Protein AF-A0AA38FKL6-F1 (afdb_monomer_lite)

Structure (mmCIF, N/CA/C/O backbone):
data_AF-A0AA38FKL6-F1
#
_entry.id   AF-A0AA38FKL6-F1
#
loop_
_atom_site.group_PDB
_atom_site.id
_atom_site.type_symbol
_atom_site.label_atom_id
_atom_site.label_alt_id
_atom_site.label_comp_id
_atom_site.label_asym_id
_atom_site.label_entity_id
_atom_site.label_seq_id
_atom_site.pdbx_PDB_ins_code
_atom_site.Cartn_x
_atom_site.Cartn_y
_atom_site.Cartn_z
_atom_site.occupancy
_atom_site.B_iso_or_equiv
_atom_site.auth_seq_id
_atom_site.auth_comp_id
_atom_site.auth_asym_id
_atom_site.auth_atom_id
_atom_site.pdbx_PDB_model_num
ATOM 1 N N . TYR A 1 1 ? 11.712 -9.896 10.994 1.00 26.45 1 TYR A N 1
ATOM 2 C CA . TYR A 1 1 ? 12.697 -9.476 12.011 1.00 26.45 1 TYR A CA 1
ATOM 3 C C . TYR A 1 1 ? 14.102 -9.611 11.445 1.00 26.45 1 TYR A C 1
ATOM 5 O O . TYR A 1 1 ? 14.560 -10.728 11.264 1.00 26.45 1 TYR A O 1
ATOM 13 N N . ALA A 1 2 ? 14.770 -8.495 11.148 1.00 25.56 2 ALA A N 1
ATOM 14 C CA . ALA A 1 2 ? 16.207 -8.452 10.880 1.00 25.56 2 ALA A CA 1
ATOM 15 C C . ALA A 1 2 ? 16.833 -7.502 11.908 1.00 25.56 2 ALA A C 1
ATOM 17 O O . ALA A 1 2 ? 16.399 -6.360 12.051 1.00 25.56 2 ALA A O 1
ATOM 18 N N . PHE A 1 3 ? 17.789 -8.007 12.683 1.00 25.86 3 PHE A N 1
ATOM 19 C CA . PHE A 1 3 ? 18.520 -7.236 13.682 1.00 25.86 3 PHE A CA 1
ATOM 20 C C . PHE A 1 3 ? 19.568 -6.380 12.959 1.00 25.86 3 PHE A C 1
ATOM 22 O O . PHE A 1 3 ? 20.566 -6.912 12.480 1.00 25.86 3 PHE A O 1
ATOM 29 N N . TYR A 1 4 ? 19.365 -5.063 12.888 1.00 32.44 4 TYR A N 1
ATOM 30 C CA . TYR A 1 4 ? 20.450 -4.140 12.553 1.00 32.44 4 TYR A CA 1
ATOM 31 C C . TYR A 1 4 ? 21.199 -3.770 13.843 1.00 32.44 4 TYR A C 1
ATOM 33 O O . TYR A 1 4 ? 20.575 -3.277 14.790 1.00 32.44 4 TYR A O 1
ATOM 41 N N . PRO A 1 5 ? 22.520 -4.008 13.938 1.00 32.06 5 PRO A N 1
ATOM 42 C CA . PRO A 1 5 ? 23.305 -3.529 15.066 1.00 32.06 5 PRO A CA 1
ATOM 43 C C . PRO A 1 5 ? 23.299 -1.993 15.083 1.00 32.06 5 PRO A C 1
ATOM 45 O O . PRO A 1 5 ? 23.548 -1.343 14.072 1.00 32.06 5 PRO A O 1
ATOM 48 N N . ARG A 1 6 ? 23.020 -1.420 16.259 1.00 37.94 6 ARG A N 1
ATOM 49 C CA . ARG A 1 6 ? 22.699 0.000 16.511 1.00 37.94 6 ARG A CA 1
ATOM 50 C C . ARG A 1 6 ? 23.768 1.050 16.140 1.00 37.94 6 ARG A C 1
ATOM 52 O O . ARG A 1 6 ? 23.538 2.221 16.409 1.00 37.94 6 ARG A O 1
ATOM 59 N N . ASN A 1 7 ? 24.896 0.679 15.534 1.00 36.88 7 ASN A N 1
ATOM 60 C CA . ASN A 1 7 ? 26.064 1.563 15.398 1.00 36.88 7 ASN A CA 1
ATOM 61 C C . ASN A 1 7 ? 26.606 1.746 13.969 1.00 36.88 7 ASN A C 1
ATOM 63 O O . ASN A 1 7 ? 27.720 2.234 13.816 1.00 36.88 7 ASN A O 1
ATOM 67 N N . LEU A 1 8 ? 25.858 1.392 12.923 1.00 38.47 8 LEU A N 1
ATOM 68 C CA . LEU A 1 8 ? 26.243 1.716 11.543 1.00 38.47 8 LEU A CA 1
ATOM 69 C C . LEU A 1 8 ? 25.274 2.748 10.976 1.00 38.47 8 LEU A C 1
ATOM 71 O O . LEU A 1 8 ? 24.074 2.492 10.880 1.00 38.47 8 LEU A O 1
ATOM 75 N N . THR A 1 9 ? 25.791 3.921 10.611 1.00 40.22 9 THR A N 1
ATOM 76 C CA . THR A 1 9 ? 24.983 4.909 9.894 1.00 40.22 9 THR A CA 1
ATOM 77 C C . THR A 1 9 ? 24.825 4.480 8.436 1.00 40.22 9 THR A C 1
ATOM 79 O O . THR A 1 9 ? 25.694 3.820 7.864 1.00 40.22 9 THR A O 1
ATOM 82 N N . ILE A 1 10 ? 23.710 4.864 7.808 1.00 41.28 10 ILE A N 1
ATOM 83 C CA . ILE A 1 10 ? 23.396 4.566 6.395 1.00 41.28 10 ILE A CA 1
ATOM 84 C C . ILE A 1 10 ? 24.554 4.981 5.467 1.00 41.28 10 ILE A C 1
ATOM 86 O O . ILE A 1 10 ? 24.853 4.311 4.479 1.00 41.28 10 ILE A O 1
ATOM 90 N N . HIS A 1 11 ? 25.268 6.042 5.840 1.00 39.41 11 HIS A N 1
ATOM 91 C CA . HIS A 1 11 ? 26.412 6.573 5.115 1.00 39.41 11 HIS A CA 1
ATOM 92 C C . HIS A 1 11 ? 27.620 5.611 5.070 1.00 39.41 11 HIS A C 1
ATOM 94 O O . HIS A 1 11 ? 28.335 5.565 4.067 1.00 39.41 11 HIS A O 1
ATOM 100 N N . ASP A 1 12 ? 27.820 4.788 6.104 1.00 36.41 12 ASP A N 1
ATOM 101 C CA . ASP A 1 12 ? 28.945 3.845 6.186 1.00 36.41 12 ASP A CA 1
ATOM 102 C C . ASP A 1 12 ? 28.730 2.601 5.310 1.00 36.41 12 ASP A C 1
ATOM 104 O O . ASP A 1 12 ? 29.685 2.034 4.779 1.00 36.41 12 ASP A O 1
ATOM 108 N N . SER A 1 13 ? 27.471 2.218 5.069 1.00 40.81 13 SER A N 1
ATOM 109 C CA . SER A 1 13 ? 27.129 1.100 4.174 1.00 40.81 13 SER A CA 1
ATOM 110 C C . SER A 1 13 ? 27.311 1.446 2.691 1.00 40.81 13 SER A C 1
ATOM 112 O O . SER A 1 13 ? 27.613 0.574 1.878 1.00 40.81 13 SER A O 1
ATOM 114 N N . ILE A 1 14 ? 27.177 2.725 2.319 1.00 43.16 14 ILE A N 1
ATOM 115 C CA . ILE A 1 14 ? 27.273 3.178 0.922 1.00 43.16 14 ILE A CA 1
ATOM 116 C C . ILE A 1 14 ? 28.726 3.165 0.420 1.00 43.16 14 ILE A C 1
ATOM 118 O O . ILE A 1 14 ? 28.969 2.869 -0.750 1.00 43.16 14 ILE A O 1
ATOM 122 N N . LYS A 1 15 ? 29.709 3.409 1.296 1.00 41.59 15 LYS A N 1
ATOM 123 C CA . LYS A 1 15 ? 31.133 3.455 0.914 1.00 41.59 15 LYS A CA 1
ATOM 124 C C . LYS A 1 15 ? 31.757 2.087 0.619 1.00 41.59 15 LYS A C 1
ATOM 126 O O . LYS A 1 15 ? 32.824 2.040 0.015 1.00 41.59 15 LYS A O 1
ATOM 131 N N . ASN A 1 16 ? 31.104 0.984 0.986 1.00 39.66 16 ASN A N 1
ATOM 132 C CA . ASN A 1 16 ? 31.671 -0.364 0.872 1.00 39.66 16 ASN A CA 1
ATOM 133 C C . ASN A 1 16 ? 31.177 -1.152 -0.365 1.00 39.66 16 ASN A C 1
ATOM 135 O O . ASN A 1 16 ? 31.264 -2.378 -0.407 1.00 39.66 16 ASN A O 1
ATOM 139 N N . ARG A 1 17 ? 30.660 -0.461 -1.396 1.00 42.41 17 ARG A N 1
ATOM 140 C CA . ARG A 1 17 ? 30.107 -1.081 -2.622 1.00 42.41 17 ARG A CA 1
ATOM 141 C C . ARG A 1 17 ? 31.142 -1.704 -3.574 1.00 42.41 17 ARG A C 1
ATOM 143 O O . ARG A 1 17 ? 30.746 -2.360 -4.530 1.00 42.41 17 ARG A O 1
ATOM 150 N N . ASN A 1 18 ? 32.443 -1.583 -3.305 1.00 37.44 18 ASN A N 1
ATOM 151 C CA . ASN A 1 18 ? 33.492 -2.179 -4.150 1.00 37.44 18 ASN A CA 1
ATOM 152 C C . ASN A 1 18 ? 33.833 -3.648 -3.816 1.00 37.44 18 ASN A C 1
ATOM 154 O O . ASN A 1 18 ? 34.758 -4.198 -4.409 1.00 37.44 18 ASN A O 1
ATOM 158 N N . ALA A 1 19 ? 33.109 -4.303 -2.900 1.00 35.50 19 ALA A N 1
ATOM 159 C CA . ALA A 1 19 ? 33.397 -5.686 -2.499 1.00 35.50 19 ALA A CA 1
ATOM 160 C C . ALA A 1 19 ? 32.583 -6.774 -3.233 1.00 35.50 19 ALA A C 1
ATOM 162 O O . ALA A 1 19 ? 32.920 -7.948 -3.115 1.00 35.50 19 ALA A O 1
ATOM 163 N N . PHE A 1 20 ? 31.553 -6.432 -4.016 1.00 36.12 20 PHE A N 1
ATOM 164 C CA . PHE A 1 20 ? 30.721 -7.428 -4.709 1.00 36.12 20 PHE A CA 1
ATOM 165 C C . PHE A 1 20 ? 30.857 -7.323 -6.224 1.00 36.12 20 PHE A C 1
ATOM 167 O O . PHE A 1 20 ? 29.953 -6.915 -6.946 1.00 36.12 20 PHE A O 1
ATOM 174 N N . ASN A 1 21 ? 32.023 -7.737 -6.707 1.00 33.88 21 ASN A N 1
ATOM 175 C CA . ASN A 1 21 ? 32.241 -8.032 -8.114 1.00 33.88 21 ASN A CA 1
ATOM 176 C C . ASN A 1 21 ? 31.608 -9.401 -8.432 1.00 33.88 21 ASN A C 1
ATOM 178 O O . ASN A 1 21 ? 32.308 -10.407 -8.521 1.00 33.88 21 ASN A O 1
ATOM 182 N N . CYS A 1 22 ? 30.277 -9.470 -8.534 1.00 33.69 22 CYS A N 1
ATOM 183 C CA . CYS A 1 22 ? 29.599 -10.679 -9.001 1.00 33.69 22 CYS A CA 1
ATOM 184 C C . CYS A 1 22 ? 29.464 -10.616 -10.524 1.00 33.69 22 CYS A C 1
ATOM 186 O O . CYS A 1 22 ? 28.481 -10.130 -11.080 1.00 33.69 22 CYS A O 1
ATOM 188 N N . ARG A 1 23 ? 30.517 -11.072 -11.205 1.00 32.19 23 ARG A N 1
ATOM 189 C CA . ARG A 1 23 ? 30.474 -11.388 -12.630 1.00 32.19 23 ARG A CA 1
ATOM 190 C C . ARG A 1 23 ? 29.662 -12.674 -12.790 1.00 32.19 23 ARG A C 1
ATOM 192 O O . ARG A 1 23 ? 30.123 -13.719 -12.352 1.00 32.19 23 ARG A O 1
ATOM 199 N N . VAL A 1 24 ? 28.542 -12.569 -13.507 1.00 43.25 24 VAL A N 1
ATOM 200 C CA . VAL A 1 24 ? 27.755 -13.676 -14.079 1.00 43.25 24 VAL A CA 1
ATOM 201 C C . VAL A 1 24 ? 26.961 -14.500 -13.062 1.00 43.25 24 VAL A C 1
ATOM 203 O O . VAL A 1 24 ? 27.527 -15.172 -12.216 1.00 43.25 24 VAL A O 1
ATOM 206 N N . CYS A 1 25 ? 25.640 -14.523 -13.247 1.00 31.67 25 CYS A N 1
ATOM 207 C CA . CYS A 1 25 ? 24.876 -15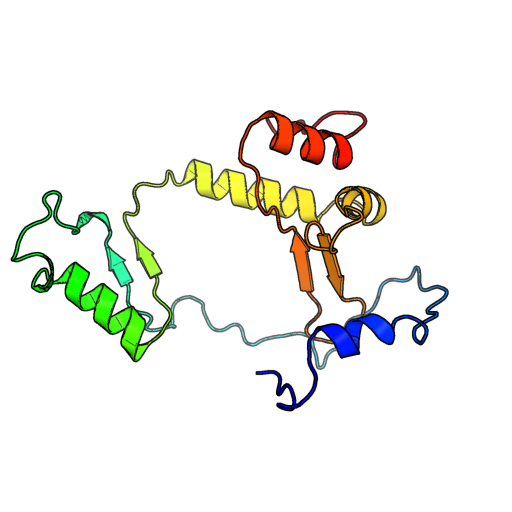.769 -13.347 1.00 31.67 25 CYS A CA 1
ATOM 208 C C . CYS A 1 25 ? 23.544 -15.478 -14.045 1.00 31.67 25 CYS A C 1
ATOM 210 O O . CYS A 1 25 ? 22.513 -15.251 -13.420 1.00 31.67 25 CYS A O 1
ATOM 212 N N . CYS A 1 26 ? 23.597 -15.488 -15.376 1.00 36.53 26 CYS A N 1
ATOM 213 C CA . CYS A 1 26 ? 22.462 -15.865 -16.200 1.00 36.53 26 CYS A CA 1
ATOM 214 C C . CYS A 1 26 ? 22.199 -17.352 -15.910 1.00 36.53 26 CYS A C 1
ATOM 216 O O . CYS A 1 26 ? 22.973 -18.207 -16.335 1.00 36.53 26 CYS A O 1
ATOM 218 N N . GLY A 1 27 ? 21.179 -17.662 -15.120 1.00 34.34 27 GLY A N 1
ATOM 219 C CA . GLY A 1 27 ? 20.804 -19.032 -14.787 1.00 34.34 27 GLY A CA 1
ATOM 220 C C . GLY A 1 27 ? 19.625 -19.029 -13.827 1.00 34.34 27 GLY A C 1
ATOM 221 O O . GLY A 1 27 ? 19.609 -18.242 -12.883 1.00 34.34 27 GLY A O 1
ATOM 222 N N . GLU A 1 28 ? 18.627 -19.869 -14.094 1.00 39.16 28 GLU A N 1
ATOM 223 C CA . GLU A 1 28 ? 17.461 -20.054 -13.230 1.00 39.16 28 GLU A CA 1
ATOM 224 C C . GLU A 1 28 ? 17.929 -20.422 -11.817 1.00 39.16 28 GLU A C 1
ATOM 226 O O . GLU A 1 28 ? 18.424 -21.521 -11.562 1.00 39.16 28 GLU A O 1
ATOM 231 N N . ALA A 1 29 ? 17.826 -19.472 -10.889 1.00 44.41 29 ALA A N 1
ATOM 232 C CA . ALA A 1 29 ? 18.136 -19.715 -9.494 1.00 44.41 29 ALA A CA 1
ATOM 233 C C . ALA A 1 29 ? 17.047 -20.627 -8.912 1.00 44.41 29 ALA A C 1
ATOM 235 O O . ALA A 1 29 ? 15.925 -20.193 -8.656 1.00 44.41 29 ALA A O 1
ATOM 236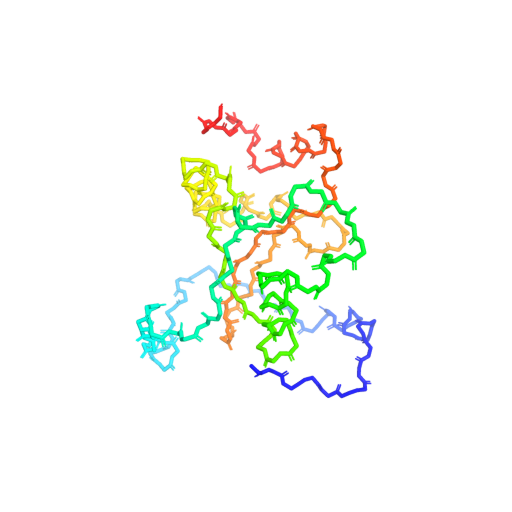 N N . ILE A 1 30 ? 17.374 -21.903 -8.711 1.00 43.88 30 ILE A N 1
ATOM 237 C CA . ILE A 1 30 ? 16.506 -22.841 -7.998 1.00 43.88 30 ILE A CA 1
ATOM 238 C C . ILE A 1 30 ? 16.510 -22.430 -6.523 1.00 43.88 30 ILE A C 1
ATOM 240 O O . ILE A 1 30 ? 17.523 -22.556 -5.833 1.00 43.88 30 ILE A O 1
ATOM 244 N N . MET A 1 31 ? 15.374 -21.923 -6.042 1.00 45.62 31 MET A N 1
ATOM 245 C CA . MET A 1 31 ? 15.171 -21.638 -4.622 1.00 45.62 31 MET A CA 1
ATOM 246 C C . MET A 1 31 ? 15.389 -22.926 -3.810 1.00 45.62 31 MET A C 1
ATOM 248 O O . MET A 1 31 ? 14.757 -23.941 -4.117 1.00 45.62 31 MET A O 1
ATOM 252 N N . PRO A 1 32 ? 16.255 -22.930 -2.779 1.00 47.34 32 PRO A N 1
ATOM 253 C CA . PRO A 1 32 ? 16.434 -24.111 -1.948 1.00 47.34 32 PRO A CA 1
ATOM 254 C C . PRO A 1 32 ? 15.125 -24.423 -1.215 1.00 47.34 32 PRO A C 1
ATOM 256 O O . PRO A 1 32 ? 14.461 -23.522 -0.704 1.00 47.34 32 PRO A O 1
ATOM 259 N N . SER A 1 33 ? 14.755 -25.703 -1.146 1.00 46.16 33 SER A N 1
ATOM 260 C CA . SER A 1 33 ? 13.471 -26.175 -0.596 1.00 46.16 33 SER A CA 1
ATOM 261 C C . SER A 1 33 ? 13.211 -25.728 0.849 1.00 46.16 33 SER A C 1
ATOM 263 O O . SER A 1 33 ? 12.068 -25.650 1.276 1.00 46.16 33 SER A O 1
ATOM 265 N N . SER A 1 34 ? 14.260 -25.380 1.599 1.00 48.22 34 SER A N 1
ATOM 266 C CA . SER A 1 34 ? 14.182 -24.823 2.956 1.00 48.22 34 SER A CA 1
ATOM 267 C C . SER A 1 34 ? 13.665 -23.378 3.028 1.00 48.22 34 SER A C 1
ATOM 269 O O . SER A 1 34 ? 13.396 -22.888 4.122 1.00 48.22 34 SER A O 1
ATOM 271 N N . LEU A 1 35 ? 13.552 -22.691 1.887 1.00 49.03 35 LEU A N 1
ATOM 272 C CA . LEU A 1 35 ? 13.066 -21.312 1.742 1.00 49.03 35 LEU A CA 1
ATOM 273 C C . LEU A 1 35 ? 11.830 -21.220 0.834 1.00 49.03 35 LEU A C 1
ATOM 275 O O . LEU A 1 35 ? 11.329 -20.123 0.591 1.00 49.03 35 LEU A O 1
ATOM 279 N N . GLN A 1 36 ? 11.305 -22.360 0.370 1.00 50.00 36 GLN A N 1
ATOM 280 C CA . GLN A 1 36 ? 9.915 -22.441 -0.067 1.00 50.00 36 GLN A CA 1
ATOM 281 C C . GLN A 1 36 ? 9.063 -22.203 1.176 1.00 50.00 36 GLN A C 1
ATOM 283 O O . GLN A 1 36 ? 9.089 -22.998 2.109 1.00 50.00 36 GLN A O 1
ATOM 288 N N . SER A 1 37 ? 8.362 -21.076 1.237 1.00 56.19 37 SER A N 1
ATOM 289 C CA . SER A 1 37 ? 7.375 -20.856 2.287 1.00 56.19 37 SER A CA 1
ATOM 290 C C . SER A 1 37 ? 6.227 -21.848 2.096 1.00 56.19 37 SER A C 1
ATOM 292 O O . SER A 1 37 ? 5.604 -21.829 1.033 1.00 56.19 37 SER A O 1
ATOM 294 N N . PRO A 1 38 ? 5.853 -22.609 3.132 1.00 52.16 38 PRO A N 1
ATOM 295 C CA . PRO A 1 38 ? 4.434 -22.785 3.347 1.00 52.16 38 PRO A CA 1
ATOM 296 C C . PRO A 1 38 ? 4.153 -22.472 4.808 1.00 52.16 38 PRO A C 1
ATOM 298 O O . PRO A 1 38 ? 3.923 -23.353 5.629 1.00 52.16 38 PRO A O 1
ATOM 301 N N . ILE A 1 39 ? 4.162 -21.186 5.140 1.00 51.22 39 ILE A N 1
ATOM 302 C CA . ILE A 1 39 ? 3.114 -20.752 6.050 1.00 51.22 39 ILE A CA 1
ATOM 303 C C . ILE A 1 39 ? 2.085 -20.090 5.149 1.00 51.22 39 ILE A C 1
ATOM 305 O O . ILE A 1 39 ? 2.095 -18.878 4.949 1.00 51.22 39 ILE A O 1
ATOM 309 N N . GLU A 1 40 ? 1.226 -20.915 4.549 1.00 48.91 40 GLU A N 1
ATOM 310 C CA . GLU A 1 40 ? -0.114 -20.458 4.209 1.00 48.91 40 GLU A CA 1
ATOM 311 C C . GLU A 1 40 ? -0.774 -20.120 5.547 1.00 48.91 40 GLU A C 1
ATOM 313 O O . GLU A 1 40 ? -1.430 -20.955 6.159 1.00 48.91 40 GLU A O 1
ATOM 318 N N . ILE A 1 41 ? -0.521 -18.919 6.075 1.00 50.38 41 ILE A N 1
ATOM 319 C CA . ILE A 1 41 ? -1.443 -18.364 7.056 1.00 50.38 41 ILE A CA 1
ATOM 320 C C . ILE A 1 41 ? -2.693 -18.105 6.222 1.00 50.38 41 ILE A C 1
ATOM 322 O O . ILE A 1 41 ? -2.606 -17.291 5.292 1.00 50.38 41 ILE A O 1
ATOM 326 N N . PRO A 1 42 ? -3.821 -18.797 6.457 1.00 47.12 42 PRO A N 1
ATOM 327 C CA . PRO A 1 42 ? -5.057 -18.413 5.808 1.00 47.12 42 PRO A CA 1
ATOM 328 C C . PRO A 1 42 ? -5.257 -16.931 6.118 1.00 47.12 42 PRO A C 1
ATOM 330 O O . PRO A 1 42 ? -5.386 -16.531 7.272 1.00 47.12 42 PRO A O 1
ATOM 333 N N . VAL A 1 43 ? -5.227 -16.099 5.075 1.00 53.16 43 VAL A N 1
ATOM 334 C CA . VAL A 1 43 ? -5.282 -14.627 5.177 1.00 53.16 43 VAL A CA 1
ATOM 335 C C . VAL A 1 43 ? -6.545 -14.167 5.934 1.00 53.16 43 VAL A C 1
ATOM 337 O O . VAL A 1 43 ? -6.619 -13.038 6.412 1.00 53.16 43 VAL A O 1
ATOM 340 N N . ASN A 1 44 ? -7.510 -15.077 6.104 1.00 50.19 44 ASN A N 1
ATOM 341 C CA . ASN A 1 44 ? -8.752 -14.906 6.842 1.00 50.19 44 ASN A CA 1
ATOM 342 C C . ASN A 1 44 ? -8.675 -15.113 8.372 1.00 50.19 44 ASN A C 1
ATOM 344 O O . ASN A 1 44 ? -9.685 -14.854 9.016 1.00 50.19 44 ASN A O 1
ATOM 348 N N . GLU A 1 45 ? -7.554 -15.542 8.966 1.00 56.44 45 GLU A N 1
ATOM 349 C CA . GLU A 1 45 ? -7.444 -15.782 10.428 1.00 56.44 45 GLU A CA 1
ATOM 350 C C . GLU A 1 45 ? -6.582 -14.760 11.182 1.00 56.44 45 GLU A C 1
ATOM 352 O O . GLU A 1 45 ? -6.285 -14.925 12.364 1.00 56.44 45 GLU A O 1
ATOM 357 N N . LEU A 1 46 ? -6.162 -13.676 10.532 1.00 64.81 46 LEU A N 1
ATOM 358 C CA . LEU A 1 46 ? -5.579 -12.566 11.273 1.00 64.81 46 LEU A CA 1
ATOM 359 C C . LEU A 1 46 ? -6.726 -11.730 11.852 1.00 64.81 46 LEU A C 1
ATOM 361 O O . LEU A 1 46 ? -7.389 -10.999 11.111 1.00 64.81 46 LEU A O 1
ATOM 365 N N . ASP A 1 47 ? -6.923 -11.821 13.172 1.00 78.00 47 ASP A N 1
ATOM 366 C CA . ASP A 1 47 ? -7.843 -11.004 13.988 1.00 78.00 47 ASP A CA 1
ATOM 367 C C . ASP A 1 47 ? -7.418 -9.517 14.030 1.00 78.00 47 ASP A C 1
ATOM 369 O O . ASP A 1 47 ? -7.353 -8.875 15.076 1.00 78.00 47 ASP A O 1
ATOM 373 N N . LEU A 1 48 ? -7.083 -8.945 12.871 1.00 86.81 48 LEU A N 1
ATOM 374 C CA . LEU A 1 48 ? -6.718 -7.546 12.724 1.00 86.81 48 LEU A CA 1
ATOM 375 C C . LEU A 1 48 ? -7.961 -6.665 12.864 1.00 86.81 48 LEU A C 1
ATOM 377 O O . LEU A 1 48 ? -8.991 -6.973 12.242 1.00 86.81 48 LEU A O 1
ATOM 381 N N . PRO A 1 49 ? -7.847 -5.522 13.566 1.00 92.69 49 PRO A N 1
ATOM 382 C CA . PRO A 1 49 ? -8.905 -4.528 13.623 1.00 92.69 49 PRO A CA 1
ATOM 383 C C . PRO A 1 49 ? -9.385 -4.150 12.219 1.00 92.69 49 PRO A C 1
ATOM 385 O O . PRO A 1 49 ? -8.584 -3.856 11.328 1.00 92.69 49 PRO A O 1
ATOM 388 N N . LEU A 1 50 ? -10.701 -4.171 12.021 1.00 93.25 50 LEU A N 1
ATOM 389 C CA . LEU A 1 50 ? -11.355 -3.784 10.775 1.00 93.25 50 LEU A CA 1
ATOM 390 C C . LEU A 1 50 ? -11.952 -2.391 10.947 1.00 93.25 50 LEU A C 1
ATOM 392 O O . LEU A 1 50 ? -12.884 -2.256 11.730 1.00 93.25 50 LEU A O 1
ATOM 396 N N . ILE A 1 51 ? -11.438 -1.386 10.251 1.00 95.94 51 ILE A N 1
ATOM 397 C CA . ILE A 1 51 ? -11.892 0.004 10.332 1.00 95.94 51 ILE A CA 1
ATOM 398 C C . ILE A 1 51 ? -12.788 0.321 9.133 1.00 95.94 51 ILE A C 1
ATOM 400 O O . ILE A 1 51 ? -12.371 0.172 7.983 1.00 95.94 51 ILE A O 1
ATOM 404 N N . ASP A 1 52 ? -14.009 0.762 9.403 1.00 95.56 52 ASP A N 1
ATOM 405 C CA . ASP A 1 52 ? -14.989 1.170 8.406 1.00 95.56 52 ASP A CA 1
ATOM 406 C C . ASP A 1 52 ? -14.910 2.679 8.163 1.00 95.56 52 ASP A C 1
ATOM 408 O O . ASP A 1 52 ? -15.278 3.480 9.015 1.00 95.56 52 ASP A O 1
ATOM 412 N N . ILE A 1 53 ? -14.422 3.091 6.993 1.00 94.81 53 ILE A N 1
ATOM 413 C CA . ILE A 1 53 ? -14.271 4.521 6.688 1.00 94.81 53 ILE A CA 1
ATOM 414 C C . ILE A 1 53 ? -15.627 5.212 6.517 1.00 94.81 53 ILE A C 1
ATOM 416 O O . ILE A 1 53 ? -15.737 6.404 6.792 1.00 94.81 53 ILE A O 1
ATOM 420 N N . SER A 1 54 ? -16.667 4.490 6.094 1.00 94.19 54 SER A N 1
ATOM 421 C CA . SER A 1 54 ? -17.985 5.093 5.872 1.00 94.19 54 SER A CA 1
ATOM 422 C C . SER A 1 54 ? -18.675 5.527 7.166 1.00 94.19 54 SER A C 1
ATOM 424 O O . SER A 1 54 ? -19.522 6.414 7.132 1.00 94.19 54 SER A O 1
ATOM 426 N N . GLU A 1 55 ? -18.246 4.978 8.304 1.00 94.50 55 GLU A N 1
ATOM 427 C CA . GLU A 1 55 ? -18.712 5.370 9.634 1.00 94.50 55 GLU A CA 1
ATOM 428 C C . GLU A 1 55 ? -18.008 6.630 10.161 1.00 94.50 55 GLU A C 1
ATOM 430 O O . GLU A 1 55 ? -18.324 7.103 11.247 1.00 94.50 55 GLU A O 1
ATOM 435 N N . PHE A 1 56 ? -17.030 7.197 9.448 1.00 91.56 56 PHE A N 1
ATOM 436 C CA . PHE A 1 56 ? -16.348 8.396 9.929 1.00 91.56 56 PHE A CA 1
ATOM 437 C C . PHE A 1 56 ? -17.291 9.604 9.883 1.00 91.56 56 PHE A C 1
ATOM 439 O O . PHE A 1 56 ? -18.020 9.794 8.907 1.00 91.56 56 PHE A O 1
ATOM 446 N N . PRO A 1 57 ? -17.266 10.465 10.915 1.00 87.81 57 PRO A N 1
ATOM 447 C CA . PRO A 1 57 ? -18.127 11.634 10.941 1.00 87.81 57 PRO A CA 1
ATOM 448 C C . PRO A 1 57 ? -17.745 12.596 9.814 1.00 87.81 57 PRO A C 1
ATOM 450 O O . PRO A 1 57 ? -16.572 12.903 9.601 1.00 87.81 57 PRO A O 1
ATOM 453 N N . LEU A 1 58 ? -18.763 13.092 9.112 1.00 83.44 58 LEU A N 1
ATOM 454 C CA . LEU A 1 58 ? -18.606 14.044 8.009 1.00 83.44 58 LEU A CA 1
ATOM 455 C C . LEU A 1 58 ? -18.213 15.448 8.493 1.00 83.44 58 LEU A C 1
ATOM 457 O O . LEU A 1 58 ? -17.659 16.235 7.728 1.00 83.44 58 LEU A O 1
ATOM 461 N N . GLU A 1 59 ? -18.489 15.757 9.761 1.00 84.19 59 GLU A N 1
ATOM 462 C CA . GLU A 1 59 ? -18.175 17.035 10.390 1.00 84.19 59 GLU A CA 1
ATOM 463 C C . GLU A 1 59 ? -17.143 16.849 11.504 1.00 84.19 59 GLU A C 1
ATOM 465 O O . GLU A 1 59 ? -17.282 16.003 12.393 1.00 84.19 59 GLU A O 1
ATOM 470 N N . PHE A 1 60 ? -16.099 17.674 11.467 1.00 78.94 60 PHE A N 1
ATOM 471 C CA . PHE A 1 60 ? -15.073 17.718 12.499 1.00 78.94 60 PHE A CA 1
ATOM 472 C C . PHE A 1 60 ? -15.524 18.685 13.598 1.00 78.94 60 PHE A C 1
ATOM 474 O O . PHE A 1 60 ? -15.642 19.886 13.362 1.00 78.94 60 PHE A O 1
ATOM 481 N N . GLY A 1 61 ? -15.768 18.167 14.801 1.00 80.38 61 GLY A N 1
ATOM 482 C CA . GLY A 1 61 ? -16.124 18.964 15.977 1.00 80.38 61 GLY A CA 1
ATOM 483 C C . GLY A 1 61 ? -15.511 18.403 17.256 1.00 80.38 61 GLY A C 1
ATOM 484 O O . GLY A 1 61 ? -14.867 17.352 17.234 1.00 80.38 61 GLY A O 1
ATOM 485 N N . ASP A 1 62 ? -15.757 19.072 18.384 1.00 78.00 62 ASP A N 1
ATOM 486 C CA . ASP A 1 62 ? -15.176 18.738 19.698 1.00 78.00 62 ASP A CA 1
ATOM 487 C C . ASP A 1 62 ? -15.448 17.287 20.149 1.00 78.00 62 ASP A C 1
ATOM 489 O O . ASP A 1 62 ? -14.743 16.737 20.997 1.00 78.00 62 ASP A O 1
ATOM 493 N N . HIS A 1 63 ? -16.452 16.630 19.560 1.00 80.25 63 HIS A N 1
ATOM 494 C CA . HIS A 1 63 ? -16.825 15.252 19.872 1.00 80.25 63 HIS A CA 1
ATOM 495 C C . HIS A 1 63 ? -16.163 14.178 18.990 1.00 80.25 63 HIS A C 1
ATOM 497 O O . HIS A 1 63 ? -16.347 12.990 19.252 1.00 80.25 63 HIS A O 1
ATOM 503 N N . LEU A 1 64 ? -15.354 14.556 17.994 1.00 81.50 64 LEU A N 1
ATOM 504 C CA . LEU A 1 64 ? -14.714 13.635 17.042 1.00 81.50 64 LEU A CA 1
ATOM 505 C C . LEU A 1 64 ? -13.899 12.529 17.725 1.00 81.50 64 LEU A C 1
ATOM 507 O O . LEU A 1 64 ? -13.958 11.364 17.342 1.00 81.50 64 LEU A O 1
ATOM 511 N N . GLN A 1 65 ? -13.162 12.890 18.774 1.00 78.81 65 GLN A N 1
ATOM 512 C CA . GLN A 1 65 ? -12.325 11.971 19.550 1.00 78.81 65 GLN A CA 1
ATOM 513 C C . GLN A 1 65 ? -13.112 10.905 20.328 1.00 78.81 65 GLN A C 1
ATOM 515 O O . GLN A 1 65 ? -12.515 9.930 20.780 1.00 78.81 65 GLN A O 1
ATOM 520 N N . TYR A 1 66 ? -14.424 11.097 20.496 1.00 83.62 66 TYR A N 1
ATOM 521 C CA . TYR A 1 66 ? -15.333 10.135 21.123 1.00 83.62 66 TYR A CA 1
ATOM 522 C C . TYR A 1 66 ? -16.117 9.320 20.093 1.00 83.62 66 TYR A C 1
ATOM 524 O O . TYR A 1 66 ? -16.876 8.432 20.480 1.00 83.62 66 TYR A O 1
ATOM 532 N N . HIS A 1 67 ? -15.944 9.593 18.794 1.00 92.44 67 HIS A N 1
ATOM 533 C CA . HIS A 1 67 ? -16.585 8.799 17.760 1.00 92.44 67 HIS A CA 1
ATOM 534 C C . HIS A 1 67 ? -16.076 7.348 17.847 1.00 92.44 67 HIS A C 1
ATOM 536 O O . HIS A 1 67 ? -14.853 7.150 17.901 1.00 92.44 67 HIS A O 1
ATOM 542 N N . PRO A 1 68 ? -16.964 6.334 17.860 1.00 93.50 68 PRO A N 1
ATOM 543 C CA . PRO A 1 68 ? -16.567 4.941 18.054 1.00 93.50 68 PRO A CA 1
ATOM 544 C C . PRO A 1 68 ? -15.500 4.488 17.058 1.00 93.50 68 PRO A C 1
ATOM 546 O O . PRO A 1 68 ? -14.478 3.935 17.456 1.00 93.50 68 PRO A O 1
ATOM 549 N N . GLU A 1 69 ? -15.683 4.809 15.776 1.00 95.12 69 GLU A N 1
ATOM 550 C CA . GLU A 1 69 ? -14.757 4.364 14.733 1.00 95.12 69 GLU A CA 1
ATOM 551 C C . GLU A 1 69 ? -13.409 5.104 14.765 1.00 95.12 69 GLU A C 1
ATOM 553 O O . GLU A 1 69 ? -12.362 4.510 14.516 1.00 95.12 69 GLU A O 1
ATOM 558 N N . VAL A 1 70 ? -13.400 6.378 15.177 1.00 93.88 70 VAL A N 1
ATOM 559 C CA . VAL A 1 70 ? -12.161 7.154 15.369 1.00 93.88 70 VAL A CA 1
ATOM 560 C C . VAL A 1 70 ? -11.385 6.628 16.576 1.00 93.88 70 VAL A C 1
ATOM 562 O O . VAL A 1 70 ? -10.164 6.478 16.521 1.00 93.88 70 VAL A O 1
ATOM 565 N N . THR A 1 71 ? -12.094 6.300 17.659 1.00 94.38 71 THR A N 1
ATOM 566 C CA . THR A 1 71 ? -11.520 5.657 18.848 1.00 94.38 71 THR A CA 1
ATOM 567 C C . THR A 1 71 ? -10.909 4.307 18.491 1.00 94.38 71 THR A C 1
ATOM 569 O O . THR A 1 71 ? -9.751 4.052 18.804 1.00 94.38 71 THR A O 1
ATOM 572 N N . LYS A 1 72 ? -11.644 3.483 17.747 1.00 95.12 72 LYS A N 1
ATOM 573 C CA . LYS A 1 72 ? -11.188 2.178 17.275 1.00 95.12 72 LYS A CA 1
ATOM 574 C C . LYS A 1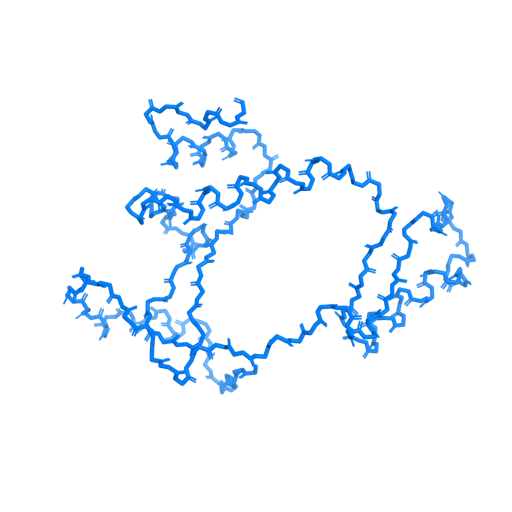 72 ? -9.969 2.277 16.357 1.00 95.12 72 LYS A C 1
ATOM 576 O O . LYS A 1 72 ? -9.041 1.492 16.520 1.00 95.12 72 LYS A O 1
ATOM 581 N N . LEU A 1 73 ? -9.920 3.256 15.446 1.00 94.88 73 LEU A N 1
ATOM 582 C CA . LEU A 1 73 ? -8.732 3.522 14.625 1.00 94.88 73 LEU A CA 1
ATOM 583 C C . LEU A 1 73 ? -7.529 3.898 15.499 1.00 94.88 73 LEU A C 1
ATOM 585 O O . LEU A 1 73 ? -6.443 3.351 15.321 1.00 94.88 73 LEU A O 1
ATOM 589 N N . ARG A 1 74 ? -7.710 4.812 16.459 1.00 94.62 74 ARG A N 1
ATOM 590 C CA . ARG A 1 74 ? -6.648 5.211 17.396 1.00 94.62 74 ARG A CA 1
ATOM 591 C C . ARG A 1 74 ? -6.111 4.007 18.169 1.00 94.62 74 ARG A C 1
ATOM 593 O O . ARG A 1 74 ? -4.896 3.853 18.287 1.00 94.62 74 ARG A O 1
ATOM 600 N N . ASP A 1 75 ? -7.003 3.177 18.692 1.00 94.44 75 ASP A N 1
ATOM 601 C CA . ASP A 1 75 ? -6.637 2.021 19.503 1.00 94.44 75 ASP A CA 1
ATOM 602 C C . ASP A 1 75 ? -5.957 0.948 18.631 1.00 94.44 75 ASP A C 1
ATOM 604 O O . ASP A 1 75 ? -4.906 0.437 19.007 1.00 94.44 75 ASP A O 1
ATOM 608 N N . ALA A 1 76 ? -6.428 0.726 17.396 1.00 93.31 76 ALA A N 1
ATOM 609 C CA . ALA A 1 76 ? -5.751 -0.121 16.411 1.00 93.31 76 ALA A CA 1
ATOM 610 C C . ALA A 1 76 ? -4.326 0.368 16.091 1.00 93.31 76 ALA A C 1
ATOM 612 O O . ALA A 1 76 ? -3.379 -0.419 16.104 1.00 93.31 76 ALA A O 1
ATOM 613 N N . CYS A 1 77 ? -4.132 1.672 15.870 1.00 93.94 77 CYS A N 1
ATOM 614 C CA . CYS A 1 77 ? -2.802 2.255 15.673 1.00 93.94 77 CYS A CA 1
ATOM 615 C C . CYS A 1 77 ? -1.881 2.039 16.884 1.00 93.94 77 CYS A C 1
ATOM 617 O O . CYS A 1 77 ? -0.694 1.770 16.711 1.00 93.94 77 CYS A O 1
ATOM 619 N N . ARG A 1 78 ? -2.411 2.175 18.106 1.00 92.50 78 ARG A N 1
ATOM 620 C CA . ARG A 1 78 ? -1.631 2.097 19.349 1.00 92.50 78 ARG A CA 1
ATOM 621 C C . ARG A 1 78 ? -1.280 0.666 19.747 1.00 92.50 78 ARG A C 1
ATOM 623 O O . ARG A 1 78 ? -0.172 0.429 20.220 1.00 92.50 78 ARG A O 1
ATOM 630 N N . GLU A 1 79 ? -2.235 -0.245 19.631 1.00 92.62 79 GLU A N 1
ATOM 631 C CA . GLU A 1 79 ? -2.123 -1.610 20.150 1.00 92.62 79 GLU A CA 1
ATOM 632 C C . GLU A 1 79 ? -1.592 -2.582 19.097 1.00 92.62 79 GLU A C 1
ATOM 634 O O . GLU A 1 79 ? -0.813 -3.472 19.432 1.00 92.62 79 GLU A O 1
ATOM 639 N N . TRP A 1 80 ? -1.966 -2.387 17.828 1.00 91.81 80 TRP A N 1
ATOM 640 C CA . TRP A 1 80 ? -1.634 -3.310 16.740 1.00 91.81 80 TRP A CA 1
ATOM 641 C C . TRP A 1 80 ? -0.587 -2.750 15.780 1.00 91.81 80 TRP A C 1
ATOM 643 O O . TRP A 1 80 ? 0.250 -3.495 15.275 1.00 91.81 80 TRP A O 1
ATOM 653 N N . GLY A 1 81 ? -0.652 -1.452 15.471 1.00 90.69 81 GLY A N 1
ATOM 654 C CA . GLY A 1 81 ? 0.157 -0.827 14.418 1.00 90.69 81 GLY A CA 1
ATOM 655 C C . GLY A 1 81 ? -0.244 -1.232 12.990 1.00 90.69 81 GLY A C 1
ATOM 656 O O . GLY A 1 81 ? 0.311 -0.703 12.031 1.00 90.69 81 GLY A O 1
ATOM 657 N N . PHE A 1 82 ? -1.221 -2.135 12.845 1.00 90.25 82 PHE A N 1
ATOM 658 C CA .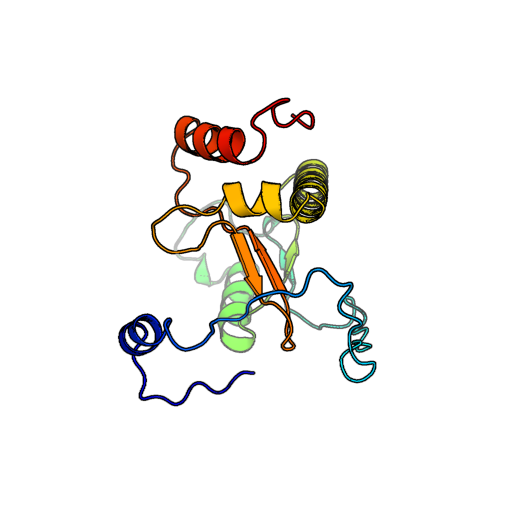 PHE A 1 82 ? -1.787 -2.607 11.583 1.00 90.25 82 PHE A CA 1
ATOM 659 C C . PHE A 1 82 ? -3.292 -2.841 11.735 1.00 90.25 82 PHE A C 1
ATOM 661 O O . PHE A 1 82 ? -3.766 -3.273 12.783 1.00 90.25 82 PHE A O 1
ATOM 668 N N . PHE A 1 83 ? -4.042 -2.574 10.672 1.00 93.19 83 PHE A N 1
ATOM 669 C CA . PHE A 1 83 ? -5.491 -2.745 10.604 1.00 93.19 83 PHE A CA 1
ATOM 670 C C . PHE A 1 83 ? -5.923 -2.872 9.141 1.00 93.19 83 PHE A 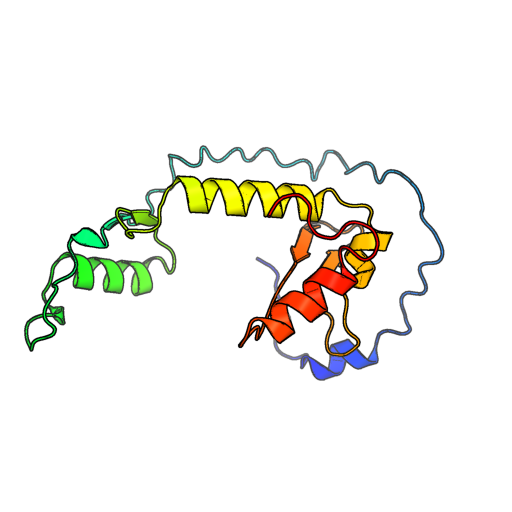C 1
ATOM 672 O O . PHE A 1 83 ? -5.169 -2.539 8.224 1.00 93.19 83 PHE A O 1
ATOM 679 N N . ARG A 1 84 ? -7.141 -3.362 8.910 1.00 92.00 84 ARG A N 1
ATOM 680 C CA . ARG A 1 84 ? -7.761 -3.423 7.581 1.00 92.00 84 ARG A CA 1
ATOM 681 C C . ARG A 1 84 ? -8.769 -2.292 7.438 1.00 92.00 84 ARG A C 1
ATOM 683 O O . ARG A 1 84 ? -9.507 -2.022 8.376 1.00 92.00 84 ARG A O 1
ATOM 690 N N . LEU A 1 85 ? -8.820 -1.667 6.267 1.00 93.75 85 LEU A N 1
ATOM 691 C CA . LEU A 1 85 ? -9.824 -0.658 5.926 1.00 93.75 85 LEU A CA 1
ATOM 692 C C . LEU A 1 85 ? -10.924 -1.293 5.071 1.00 93.75 85 LEU A C 1
ATOM 694 O O . LEU A 1 85 ? -10.622 -2.052 4.150 1.00 93.75 85 LEU A O 1
ATOM 698 N N . VAL A 1 86 ? -12.182 -0.952 5.338 1.00 93.62 86 VAL A N 1
ATOM 699 C CA . VAL A 1 86 ? -13.340 -1.279 4.489 1.00 93.62 86 VAL A CA 1
ATOM 700 C C . VAL A 1 86 ? -14.149 -0.027 4.194 1.00 93.62 86 VAL A C 1
ATOM 702 O O . VAL A 1 86 ? -13.975 0.999 4.850 1.00 93.62 86 VAL A O 1
ATOM 705 N N . ASN A 1 87 ? -14.990 -0.102 3.158 1.00 94.88 87 ASN A N 1
ATOM 706 C CA . ASN A 1 87 ? -15.846 1.003 2.715 1.00 94.88 87 ASN A CA 1
ATOM 707 C C . ASN A 1 87 ? -15.073 2.322 2.520 1.00 94.88 87 ASN A C 1
ATOM 709 O O . ASN A 1 87 ? -15.594 3.414 2.713 1.00 94.88 87 ASN A O 1
ATOM 713 N N . HIS A 1 88 ? -13.815 2.219 2.082 1.00 94.19 88 HIS A N 1
ATOM 714 C CA . HIS A 1 88 ? -12.899 3.341 1.865 1.00 94.19 88 HIS A CA 1
ATOM 715 C C . HIS A 1 88 ? -13.244 4.203 0.637 1.00 94.19 88 HIS A C 1
ATOM 717 O O . HIS A 1 88 ? -12.508 5.126 0.307 1.00 94.19 88 HIS A O 1
ATOM 723 N N . GLY A 1 89 ? -14.325 3.883 -0.083 1.00 94.25 89 GLY A N 1
ATOM 724 C CA . GLY A 1 89 ? -14.792 4.635 -1.253 1.00 94.25 89 GLY A CA 1
ATOM 725 C C . GLY A 1 89 ? -13.925 4.497 -2.511 1.00 94.25 89 GLY A C 1
ATOM 726 O O . GLY A 1 89 ? -14.232 5.116 -3.525 1.00 94.25 89 GLY A O 1
ATOM 727 N N . ILE A 1 90 ? -12.868 3.676 -2.478 1.00 94.81 90 ILE A N 1
ATOM 728 C CA . ILE A 1 90 ? -12.033 3.406 -3.661 1.00 94.81 90 ILE A CA 1
ATOM 729 C C . ILE A 1 90 ? -12.747 2.345 -4.507 1.00 94.81 90 ILE A C 1
ATOM 731 O O . ILE A 1 90 ? -13.032 1.266 -3.977 1.00 94.81 90 ILE A O 1
ATOM 735 N N . PRO A 1 91 ? -13.014 2.613 -5.797 1.00 96.12 91 PRO A N 1
ATOM 736 C CA . PRO A 1 91 ? -13.663 1.653 -6.679 1.00 96.12 91 PRO A CA 1
ATOM 737 C C . PRO A 1 91 ? -12.880 0.336 -6.790 1.00 96.12 91 PRO A C 1
ATOM 739 O O . PRO A 1 91 ? -11.651 0.324 -6.907 1.00 96.12 91 PRO A O 1
ATOM 742 N N . ILE A 1 92 ? -13.593 -0.791 -6.741 1.00 92.12 92 ILE A N 1
ATOM 743 C CA . ILE A 1 92 ? -12.974 -2.125 -6.745 1.00 92.12 92 ILE A CA 1
ATOM 744 C C . ILE A 1 92 ? -12.289 -2.448 -8.079 1.00 92.12 92 ILE A C 1
ATOM 746 O O . ILE A 1 92 ? -11.238 -3.084 -8.101 1.00 92.12 92 ILE A O 1
ATOM 750 N N . ASP A 1 93 ? -12.850 -1.964 -9.182 1.00 94.25 93 ASP A N 1
ATOM 751 C CA . ASP A 1 93 ? -12.305 -2.062 -10.535 1.00 94.25 93 ASP A CA 1
ATOM 752 C C . ASP A 1 93 ? -10.970 -1.316 -10.657 1.00 94.25 93 ASP A C 1
ATOM 754 O O . ASP A 1 93 ? -10.025 -1.831 -11.257 1.00 94.25 93 ASP A O 1
ATOM 758 N N . LEU A 1 94 ? -10.840 -0.152 -10.008 1.00 93.81 94 LEU A N 1
ATOM 759 C CA . LEU A 1 94 ? -9.573 0.575 -9.942 1.00 93.81 94 LEU A CA 1
ATOM 760 C C . LEU A 1 94 ? -8.506 -0.230 -9.188 1.00 93.81 94 LEU A C 1
ATOM 762 O O . LEU A 1 94 ? -7.382 -0.358 -9.676 1.00 93.81 94 LEU A O 1
ATOM 766 N N . LEU A 1 95 ? -8.848 -0.816 -8.035 1.00 91.94 95 LEU A N 1
ATOM 767 C CA . LEU A 1 95 ? -7.927 -1.674 -7.277 1.00 91.94 95 LEU A CA 1
ATOM 768 C C . LEU A 1 95 ? -7.478 -2.891 -8.100 1.00 91.94 95 LEU A C 1
ATOM 770 O O . LEU A 1 95 ? -6.288 -3.208 -8.137 1.00 91.94 95 LEU A O 1
ATOM 774 N N . GLN A 1 96 ? -8.409 -3.544 -8.800 1.00 92.81 96 GLN A N 1
ATOM 775 C CA . GLN A 1 96 ? -8.109 -4.669 -9.691 1.00 92.81 96 GLN A CA 1
ATOM 776 C C . GLN A 1 96 ? -7.199 -4.256 -10.852 1.00 92.81 96 GLN A C 1
ATOM 778 O O . GLN A 1 96 ? -6.254 -4.980 -11.181 1.00 92.81 96 GLN A O 1
ATOM 783 N N . LYS A 1 97 ? -7.430 -3.080 -11.449 1.00 92.12 97 LYS A N 1
ATOM 784 C CA . LYS A 1 97 ? -6.576 -2.546 -12.516 1.00 92.12 97 LYS A CA 1
ATOM 785 C C . LYS A 1 97 ? -5.159 -2.278 -12.012 1.00 92.12 97 LYS A C 1
ATOM 787 O O . LYS A 1 97 ? -4.206 -2.707 -12.654 1.00 92.12 97 LYS A O 1
ATOM 792 N N . VAL A 1 98 ? -5.008 -1.646 -10.845 1.00 90.56 98 VAL A N 1
ATOM 793 C CA . VAL A 1 98 ? -3.691 -1.401 -10.229 1.00 90.56 98 VAL A CA 1
ATOM 794 C C . VAL A 1 98 ? -2.956 -2.717 -9.964 1.00 90.56 98 VAL A C 1
ATOM 796 O O . VAL A 1 98 ? -1.785 -2.841 -10.314 1.00 90.56 98 VAL A O 1
ATOM 799 N N . GLN A 1 99 ? -3.637 -3.724 -9.409 1.00 90.56 99 GLN A N 1
ATOM 800 C CA . GLN A 1 99 ? -3.045 -5.048 -9.186 1.00 90.56 99 GLN A CA 1
ATOM 801 C C . GLN A 1 99 ? -2.619 -5.731 -10.491 1.00 90.56 99 GLN A C 1
ATOM 803 O O . GLN A 1 99 ? -1.581 -6.390 -10.522 1.00 90.56 99 GLN A O 1
ATOM 808 N N . THR A 1 100 ? -3.411 -5.590 -11.554 1.00 90.19 100 THR A N 1
ATOM 809 C CA . THR A 1 100 ? -3.109 -6.161 -12.875 1.00 90.19 100 THR A CA 1
ATOM 810 C C . THR A 1 100 ? -1.862 -5.511 -13.468 1.00 90.19 100 THR A C 1
ATOM 812 O O . THR A 1 100 ? -0.888 -6.210 -13.737 1.00 90.19 100 THR A O 1
ATOM 815 N N . VAL A 1 101 ? -1.830 -4.177 -13.525 1.00 88.12 101 VAL A N 1
ATOM 816 C CA . VAL A 1 101 ? -0.687 -3.414 -14.051 1.00 88.12 101 VAL A CA 1
ATOM 817 C C . VAL A 1 101 ? 0.583 -3.668 -13.235 1.00 88.12 101 VAL A C 1
ATOM 819 O O . VAL A 1 101 ? 1.661 -3.804 -13.803 1.00 88.12 101 VAL A O 1
ATOM 822 N N . ALA A 1 102 ? 0.484 -3.777 -11.906 1.00 88.44 102 ALA A N 1
ATOM 823 C CA . ALA A 1 102 ? 1.634 -4.089 -11.058 1.00 88.44 102 ALA A CA 1
ATOM 824 C C . ALA A 1 102 ? 2.223 -5.480 -11.360 1.00 88.44 102 ALA A C 1
ATOM 826 O O . ALA A 1 102 ? 3.444 -5.633 -11.413 1.00 88.44 102 ALA A O 1
ATOM 827 N N . LYS A 1 103 ? 1.368 -6.489 -11.590 1.00 87.81 103 LYS A N 1
ATOM 828 C CA . LYS A 1 103 ? 1.804 -7.836 -11.996 1.00 87.81 103 LYS A CA 1
ATOM 829 C C . LYS A 1 103 ? 2.470 -7.816 -13.367 1.00 87.81 103 LYS A C 1
ATOM 831 O O . LYS A 1 103 ? 3.528 -8.417 -13.525 1.00 87.81 103 LYS A O 1
ATOM 836 N N . GLU A 1 104 ? 1.877 -7.115 -14.329 1.00 86.44 104 GLU A N 1
ATOM 837 C CA . GLU A 1 104 ? 2.422 -6.976 -15.682 1.00 86.44 104 GLU A CA 1
ATOM 838 C C . GLU A 1 104 ? 3.792 -6.291 -15.652 1.00 86.44 104 GLU A C 1
ATOM 840 O O . GLU A 1 104 ? 4.758 -6.830 -16.190 1.00 86.44 104 GLU A O 1
ATOM 845 N N . LEU A 1 105 ? 3.913 -5.180 -14.922 1.00 85.44 105 LEU A N 1
ATOM 846 C CA . LEU A 1 105 ? 5.173 -4.465 -14.732 1.00 85.44 105 LEU A CA 1
ATOM 847 C C . LEU A 1 105 ? 6.260 -5.364 -14.119 1.00 85.44 105 LEU A C 1
ATOM 849 O O . LEU A 1 105 ? 7.376 -5.411 -14.627 1.00 85.44 105 LEU A O 1
ATOM 853 N N . LEU A 1 106 ? 5.948 -6.120 -13.061 1.00 87.44 106 LEU A N 1
ATOM 854 C CA . LEU A 1 106 ? 6.902 -7.048 -12.438 1.00 87.44 106 LEU A CA 1
ATOM 855 C C . LEU A 1 106 ? 7.234 -8.255 -13.333 1.00 87.44 106 LEU A C 1
ATOM 857 O O . LEU A 1 106 ? 8.318 -8.826 -13.211 1.00 87.44 106 LEU A O 1
ATOM 861 N N . SER A 1 107 ? 6.350 -8.627 -14.261 1.00 86.56 107 SER A N 1
ATOM 862 C CA . SER A 1 107 ? 6.583 -9.712 -15.224 1.00 86.56 107 SER A CA 1
ATOM 863 C C . SER A 1 107 ? 7.452 -9.321 -16.426 1.00 86.56 107 SER A C 1
ATOM 865 O O . SER A 1 107 ? 7.876 -10.202 -17.172 1.00 86.56 107 SER A O 1
ATOM 867 N N . MET A 1 108 ? 7.759 -8.030 -16.603 1.00 85.38 108 MET A N 1
ATOM 868 C CA . MET A 1 108 ? 8.644 -7.560 -17.674 1.00 85.38 108 MET A CA 1
ATOM 869 C C . MET A 1 108 ? 10.070 -8.138 -17.550 1.00 85.38 108 MET A C 1
ATOM 871 O O . MET A 1 108 ? 10.506 -8.472 -16.439 1.00 85.38 108 MET A O 1
ATOM 875 N N . PRO A 1 109 ? 10.826 -8.224 -18.664 1.00 85.31 109 PRO A N 1
ATOM 876 C CA . PRO A 1 109 ? 12.247 -8.570 -18.647 1.00 85.31 109 PRO A CA 1
ATOM 877 C C . PRO A 1 109 ? 13.045 -7.689 -17.683 1.00 85.31 109 PRO A C 1
ATOM 879 O O . PRO A 1 109 ? 12.766 -6.500 -17.527 1.00 85.31 109 PRO A O 1
ATOM 882 N N . THR A 1 110 ? 14.054 -8.264 -17.026 1.00 82.75 110 THR A N 1
ATOM 883 C CA . THR A 1 110 ? 14.860 -7.536 -16.025 1.00 82.75 110 THR A CA 1
ATOM 884 C C . THR A 1 110 ? 15.529 -6.315 -16.652 1.00 82.75 110 THR A C 1
ATOM 886 O O . THR A 1 110 ? 15.534 -5.250 -16.051 1.00 82.75 110 THR A O 1
ATOM 889 N N . GLU A 1 111 ? 15.986 -6.449 -17.895 1.00 82.62 111 GLU A N 1
ATOM 890 C CA . GLU A 1 111 ? 16.638 -5.403 -18.678 1.00 82.62 111 GLU A CA 1
ATOM 891 C C . GLU A 1 111 ? 15.724 -4.196 -18.919 1.00 82.62 111 GLU A C 1
ATOM 893 O O . GLU A 1 111 ? 16.197 -3.061 -18.954 1.00 82.62 111 GLU A O 1
ATOM 898 N N . ASP A 1 112 ? 14.418 -4.429 -19.081 1.00 82.12 112 ASP A N 1
ATOM 899 C CA . ASP A 1 112 ? 13.436 -3.360 -19.254 1.00 82.12 112 ASP A CA 1
ATOM 900 C C . ASP A 1 112 ? 13.114 -2.694 -17.910 1.00 82.12 112 ASP A C 1
ATOM 902 O O . ASP A 1 112 ? 13.026 -1.469 -17.826 1.00 82.12 112 ASP A O 1
ATOM 906 N N . LYS A 1 113 ? 13.004 -3.486 -16.837 1.00 84.19 113 LYS A N 1
ATOM 907 C CA . LYS A 1 113 ? 12.758 -2.991 -15.474 1.00 84.19 113 LYS A CA 1
ATOM 908 C C . LYS A 1 113 ? 13.927 -2.173 -14.930 1.00 84.19 113 LYS A C 1
ATOM 910 O O . LYS A 1 113 ? 13.709 -1.143 -14.297 1.00 84.19 113 LYS A O 1
ATOM 915 N N . ASP A 1 114 ? 15.157 -2.557 -15.263 1.00 81.81 114 ASP A N 1
ATOM 916 C CA . ASP A 1 114 ? 16.370 -1.822 -14.905 1.00 81.81 114 ASP A CA 1
ATOM 917 C C . ASP A 1 114 ? 16.378 -0.398 -15.483 1.00 81.81 114 ASP A C 1
ATOM 919 O O . ASP A 1 114 ? 16.939 0.500 -14.853 1.00 81.81 114 ASP A O 1
ATOM 923 N N . ARG A 1 115 ? 15.686 -0.141 -16.608 1.00 81.50 115 ARG A N 1
ATOM 924 C CA . ARG A 1 115 ? 15.535 1.216 -17.178 1.00 81.50 115 ARG A CA 1
ATOM 925 C C . ARG A 1 115 ? 14.730 2.159 -16.292 1.00 81.50 115 ARG A C 1
ATOM 927 O O . ARG A 1 115 ? 14.837 3.376 -16.448 1.00 81.50 115 ARG A O 1
ATOM 934 N N . ALA A 1 116 ? 13.924 1.622 -15.376 1.00 76.38 116 ALA A N 1
ATOM 935 C CA . ALA A 1 116 ? 13.241 2.433 -14.381 1.00 76.38 116 ALA A CA 1
ATOM 936 C C . ALA A 1 116 ? 14.232 3.054 -13.388 1.00 76.38 116 ALA A C 1
ATOM 938 O O . ALA A 1 116 ? 13.925 4.107 -12.830 1.00 76.38 116 ALA A O 1
ATOM 939 N N . THR A 1 117 ? 15.398 2.432 -13.167 1.00 72.19 117 THR A N 1
ATOM 940 C CA . THR A 1 117 ? 16.418 2.859 -12.197 1.00 72.19 117 THR A CA 1
ATOM 941 C C . THR A 1 117 ? 17.016 4.208 -12.592 1.00 72.19 117 THR A C 1
ATOM 943 O O . THR A 1 117 ? 17.656 4.329 -13.634 1.00 72.19 117 THR A O 1
ATOM 946 N N . ASP A 1 118 ? 16.818 5.235 -11.763 1.00 65.50 118 ASP A N 1
ATOM 947 C CA . ASP A 1 118 ? 17.471 6.538 -11.939 1.00 65.50 118 ASP A CA 1
ATOM 948 C C . ASP A 1 118 ? 18.807 6.606 -11.171 1.00 65.50 118 ASP A C 1
ATOM 950 O O . ASP A 1 118 ? 19.068 5.825 -10.254 1.00 65.50 118 ASP A O 1
ATOM 954 N N . SER A 1 119 ? 19.670 7.559 -11.528 1.00 57.44 119 SER A N 1
ATOM 955 C CA . SER A 1 119 ? 21.022 7.726 -10.968 1.00 57.44 119 SER A CA 1
ATOM 956 C C . SER A 1 119 ? 21.068 8.248 -9.518 1.00 57.44 119 SER A C 1
ATOM 958 O O . SER A 1 119 ? 22.162 8.459 -8.991 1.00 57.44 119 SER A O 1
ATOM 960 N N . TYR A 1 120 ? 19.931 8.463 -8.842 1.00 49.28 120 TYR A N 1
ATOM 961 C CA . TYR A 1 120 ? 19.901 9.062 -7.501 1.00 49.28 120 TYR A CA 1
ATOM 962 C C . TYR A 1 120 ? 18.666 8.661 -6.679 1.00 49.28 120 TYR A C 1
ATOM 964 O O . TYR A 1 120 ? 17.553 8.859 -7.154 1.00 49.28 120 TYR A O 1
ATOM 972 N N . PRO A 1 121 ? 18.861 8.232 -5.418 1.00 50.75 121 PRO A N 1
ATOM 973 C CA . PRO A 1 121 ? 19.307 6.874 -5.113 1.00 50.75 121 PRO A CA 1
ATOM 974 C C . PRO A 1 121 ? 18.305 5.813 -5.621 1.00 50.75 121 PRO A C 1
ATOM 976 O O . PRO A 1 121 ? 17.137 6.089 -5.850 1.00 50.75 121 PRO A O 1
ATOM 979 N N . ALA A 1 122 ? 18.799 4.591 -5.826 1.00 52.66 122 ALA A N 1
ATOM 980 C CA . ALA A 1 122 ? 18.111 3.439 -6.416 1.00 52.66 122 ALA A CA 1
ATOM 981 C C . ALA A 1 122 ? 16.798 3.039 -5.708 1.00 52.66 122 ALA A C 1
ATOM 983 O O . ALA A 1 122 ? 16.777 2.098 -4.916 1.00 52.66 122 ALA A O 1
ATOM 984 N N . GLU A 1 123 ? 15.715 3.756 -5.990 1.00 57.19 123 GLU A N 1
ATOM 985 C CA . GLU A 1 123 ? 14.417 3.543 -5.345 1.00 57.19 123 GLU A CA 1
ATOM 986 C C . GLU A 1 123 ? 13.353 3.069 -6.336 1.00 57.19 123 GLU A C 1
ATOM 988 O O . GLU A 1 123 ? 12.441 2.352 -5.944 1.00 57.19 123 GLU A O 1
ATOM 993 N N . SER A 1 124 ? 13.490 3.365 -7.629 1.00 71.62 124 SER A N 1
ATOM 994 C CA . SER A 1 124 ? 12.443 3.055 -8.606 1.00 71.62 124 SER A CA 1
ATOM 995 C C . SER A 1 124 ? 12.261 1.578 -8.896 1.00 71.62 124 SER A C 1
ATOM 997 O O . SER A 1 124 ? 11.120 1.140 -8.971 1.00 71.62 124 SER A O 1
ATOM 999 N N . TYR A 1 125 ? 13.342 0.814 -9.019 1.00 79.06 125 TYR A N 1
ATOM 1000 C CA . TYR A 1 125 ? 13.298 -0.636 -9.147 1.00 79.06 125 TYR A CA 1
ATOM 1001 C C . TYR A 1 125 ? 14.412 -1.256 -8.309 1.00 79.06 125 TYR A C 1
ATOM 1003 O O . TYR A 1 125 ? 15.583 -0.897 -8.433 1.00 79.06 125 TYR A O 1
ATOM 1011 N N . VAL A 1 126 ? 14.039 -2.180 -7.427 1.00 77.00 126 VAL A N 1
ATOM 1012 C CA . VAL A 1 126 ? 14.974 -2.905 -6.569 1.00 77.00 126 VAL A CA 1
ATOM 1013 C C . VAL A 1 126 ? 14.667 -4.386 -6.668 1.00 77.00 126 VAL A C 1
ATOM 1015 O O . VAL A 1 126 ? 13.548 -4.830 -6.418 1.00 77.00 126 VAL A O 1
ATOM 1018 N N . ARG A 1 127 ? 15.703 -5.160 -6.972 1.00 75.12 127 ARG A N 1
ATOM 1019 C CA . ARG A 1 127 ? 15.693 -6.618 -6.921 1.00 75.12 127 ARG A CA 1
ATOM 1020 C C . ARG A 1 127 ? 16.872 -7.069 -6.072 1.00 75.12 127 ARG A C 1
ATOM 1022 O O . ARG A 1 127 ? 18.001 -6.655 -6.326 1.00 75.12 127 ARG A O 1
ATOM 1029 N N . THR A 1 128 ? 16.631 -7.921 -5.077 1.00 68.38 128 THR A N 1
ATOM 1030 C CA . THR A 1 128 ? 17.705 -8.527 -4.277 1.00 68.38 128 THR A CA 1
ATOM 1031 C C . THR A 1 128 ? 18.034 -9.927 -4.806 1.00 68.38 128 THR A C 1
ATOM 1033 O O . THR A 1 128 ? 17.267 -10.870 -4.594 1.00 68.38 128 THR A O 1
ATOM 1036 N N . PRO A 1 129 ? 19.162 -10.110 -5.520 1.00 59.84 129 PRO A N 1
ATOM 1037 C CA . PRO A 1 129 ? 19.537 -11.425 -6.008 1.00 59.84 129 PRO A CA 1
ATOM 1038 C C . PRO A 1 129 ? 20.071 -12.296 -4.856 1.00 59.84 129 PRO A C 1
ATOM 1040 O O . PRO A 1 129 ? 21.141 -12.054 -4.306 1.00 59.84 129 PRO A O 1
ATOM 1043 N N . VAL A 1 130 ? 19.331 -13.370 -4.563 1.00 57.72 130 VAL A N 1
ATOM 1044 C CA . VAL A 1 130 ? 19.853 -14.656 -4.051 1.00 57.72 130 VAL A CA 1
ATOM 1045 C C . VAL A 1 130 ? 20.226 -14.743 -2.553 1.00 57.72 130 VAL A C 1
ATOM 1047 O O . VAL A 1 130 ? 20.975 -15.628 -2.153 1.00 57.72 130 VAL A O 1
ATOM 1050 N N . VAL A 1 131 ? 19.624 -13.945 -1.664 1.00 59.00 131 VAL A N 1
ATOM 1051 C CA . VAL A 1 131 ? 19.565 -14.306 -0.226 1.00 59.00 131 VAL A CA 1
ATOM 1052 C C . VAL A 1 131 ? 18.156 -14.073 0.308 1.00 59.00 131 VAL A C 1
ATOM 1054 O O . VAL A 1 131 ? 17.696 -12.932 0.300 1.00 59.00 131 VAL A O 1
ATOM 1057 N N . PRO A 1 132 ? 17.450 -15.117 0.775 1.00 59.25 132 PRO A N 1
ATOM 1058 C CA . PRO A 1 132 ? 16.140 -14.910 1.365 1.00 59.25 132 PRO A CA 1
ATOM 1059 C C . PRO A 1 132 ? 16.165 -14.048 2.636 1.00 59.25 132 PRO A C 1
ATOM 1061 O O . PRO A 1 132 ? 17.044 -14.236 3.480 1.00 59.25 132 PRO A O 1
ATOM 1064 N N . PRO A 1 133 ? 15.194 -13.129 2.794 1.00 55.59 133 PRO A N 1
ATOM 1065 C CA . PRO A 1 133 ? 14.075 -12.878 1.880 1.00 55.59 133 PRO A CA 1
ATOM 1066 C C . PRO A 1 133 ? 14.504 -12.110 0.614 1.00 55.59 133 PRO A C 1
ATOM 1068 O O . PRO A 1 133 ? 14.957 -10.968 0.685 1.00 55.59 133 PRO A O 1
ATOM 1071 N N . SER A 1 134 ? 14.317 -12.735 -0.554 1.00 71.44 134 SER A N 1
ATOM 1072 C CA . SER A 1 134 ? 14.440 -12.068 -1.845 1.00 71.44 134 SER A CA 1
ATOM 1073 C C . SER A 1 134 ? 13.124 -11.369 -2.129 1.00 71.44 134 SER A C 1
ATOM 1075 O O . SER A 1 134 ? 12.062 -11.981 -2.003 1.00 71.44 134 SER A O 1
ATOM 1077 N N . TYR A 1 135 ? 13.188 -10.107 -2.519 1.00 77.81 135 TYR A N 1
ATOM 1078 C CA . TYR A 1 135 ? 12.022 -9.373 -2.973 1.00 77.81 135 TYR A CA 1
ATOM 1079 C C . TYR A 1 135 ? 12.385 -8.574 -4.212 1.00 77.81 135 TYR A C 1
ATOM 1081 O O . TYR A 1 135 ? 13.550 -8.280 -4.500 1.00 77.81 135 TYR A O 1
ATOM 1089 N N . GLU A 1 136 ? 11.343 -8.246 -4.947 1.00 83.88 136 GLU A N 1
ATOM 1090 C CA . GLU A 1 136 ? 11.398 -7.403 -6.114 1.00 83.88 136 GLU A CA 1
ATOM 1091 C C . GLU A 1 136 ? 10.327 -6.340 -5.942 1.00 83.88 136 GLU A C 1
ATOM 1093 O O . GLU A 1 136 ? 9.197 -6.650 -5.564 1.00 83.88 136 GLU A O 1
ATOM 1098 N N . THR A 1 137 ? 10.693 -5.084 -6.147 1.00 84.31 137 THR A N 1
ATOM 1099 C CA . THR A 1 137 ? 9.790 -3.965 -5.917 1.00 84.31 137 THR A CA 1
ATOM 1100 C C . THR A 1 137 ? 10.037 -2.853 -6.915 1.00 84.31 137 THR A C 1
ATOM 1102 O O . THR A 1 137 ? 11.170 -2.626 -7.344 1.00 84.31 137 THR A O 1
ATOM 1105 N N . PHE A 1 138 ? 8.960 -2.144 -7.232 1.00 85.12 138 PHE A N 1
ATOM 1106 C CA . PHE A 1 138 ? 9.018 -0.821 -7.823 1.00 85.12 138 PHE A CA 1
ATOM 1107 C C . PHE A 1 138 ? 8.571 0.208 -6.790 1.00 85.12 138 PHE A C 1
ATOM 1109 O O . PHE A 1 138 ? 7.564 -0.010 -6.114 1.00 85.12 138 PHE A O 1
ATOM 1116 N N . CYS A 1 139 ? 9.271 1.335 -6.685 1.00 80.44 139 CYS A N 1
ATOM 1117 C CA . CYS A 1 139 ? 8.840 2.452 -5.847 1.00 80.44 139 CYS A CA 1
ATOM 1118 C C . CYS A 1 13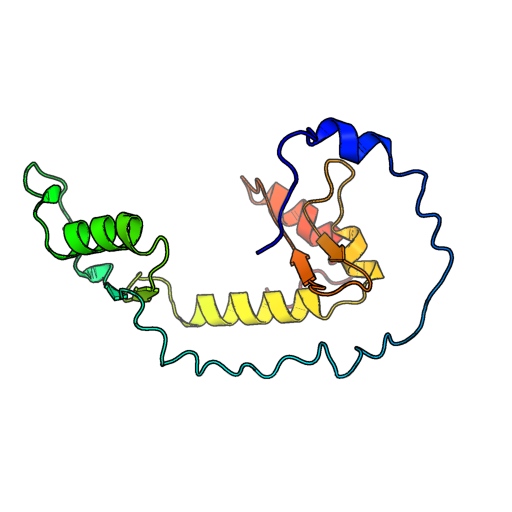9 ? 8.824 3.751 -6.645 1.00 80.44 139 CYS A C 1
ATOM 1120 O O . CYS A 1 139 ? 9.851 4.260 -7.077 1.00 80.44 139 CYS A O 1
ATOM 1122 N N . PHE A 1 140 ? 7.648 4.335 -6.817 1.00 79.44 140 PHE A N 1
ATOM 1123 C CA . PHE A 1 140 ? 7.523 5.629 -7.471 1.00 79.44 140 PHE A CA 1
ATOM 1124 C C . PHE A 1 140 ? 7.326 6.704 -6.404 1.00 79.44 140 PHE A C 1
ATOM 1126 O O . PHE A 1 140 ? 6.211 6.905 -5.926 1.00 79.44 140 PHE A O 1
ATOM 1133 N N . LEU A 1 141 ? 8.414 7.358 -5.999 1.00 71.56 141 LEU A N 1
ATOM 1134 C CA . LEU A 1 141 ? 8.374 8.476 -5.056 1.00 71.56 141 LEU A CA 1
ATOM 1135 C C . LEU A 1 141 ? 8.331 9.804 -5.810 1.00 71.56 141 LEU A C 1
ATOM 1137 O O . LEU A 1 141 ? 8.927 9.932 -6.878 1.00 71.56 141 LEU A O 1
ATOM 1141 N N . ASP A 1 142 ? 7.604 10.770 -5.249 1.00 65.81 142 ASP A N 1
ATOM 1142 C CA . ASP A 1 142 ? 7.512 12.143 -5.746 1.00 65.81 142 ASP A CA 1
ATOM 1143 C C . ASP A 1 142 ? 7.170 12.252 -7.244 1.00 65.81 142 ASP A C 1
ATOM 1145 O O . ASP A 1 142 ? 7.945 12.755 -8.059 1.00 65.81 142 ASP A O 1
ATOM 1149 N N . LEU A 1 143 ? 5.950 11.833 -7.607 1.00 75.62 143 LEU A N 1
ATOM 1150 C CA . LEU A 1 143 ? 5.339 12.103 -8.916 1.00 75.62 143 LEU A CA 1
ATOM 1151 C C . LEU A 1 143 ? 4.318 13.248 -8.819 1.00 75.62 143 LEU A C 1
ATOM 1153 O O . LEU A 1 143 ? 3.113 13.003 -8.865 1.00 75.62 143 LEU A O 1
ATOM 1157 N N . PRO A 1 144 ? 4.761 14.513 -8.679 1.00 77.56 144 PRO A N 1
ATOM 1158 C CA . PRO A 1 144 ? 3.871 15.635 -8.383 1.00 77.56 144 PRO A CA 1
ATOM 1159 C C . PRO A 1 144 ? 2.966 16.030 -9.556 1.00 77.56 144 PRO A C 1
ATOM 1161 O O . PRO A 1 144 ? 2.045 16.823 -9.382 1.00 77.56 144 PRO A O 1
ATOM 1164 N N . ASN A 1 145 ? 3.255 15.553 -10.769 1.00 82.88 145 ASN A N 1
ATOM 1165 C CA . ASN A 1 145 ? 2.544 15.947 -11.979 1.00 82.88 145 ASN A CA 1
ATOM 1166 C C . ASN A 1 145 ? 2.634 14.885 -13.082 1.00 82.88 145 ASN A C 1
ATOM 1168 O O . ASN A 1 145 ? 3.448 13.958 -13.030 1.00 82.88 145 ASN A O 1
ATOM 1172 N N . LEU A 1 146 ? 1.801 15.071 -14.108 1.00 83.38 146 LEU A N 1
ATOM 1173 C CA . LEU A 1 146 ? 1.709 14.183 -15.263 1.00 83.38 146 LEU A CA 1
ATOM 1174 C C . LEU A 1 146 ? 3.037 14.066 -16.023 1.00 83.38 146 LEU A C 1
ATOM 1176 O O . LEU A 1 146 ? 3.393 12.967 -16.435 1.00 83.38 146 LEU A O 1
ATOM 1180 N N . ASP A 1 147 ? 3.805 15.148 -16.148 1.00 83.75 147 ASP A N 1
ATOM 1181 C CA . ASP A 1 147 ? 5.102 15.123 -16.834 1.00 83.75 147 ASP A CA 1
ATOM 1182 C C . ASP A 1 147 ? 6.091 14.173 -16.145 1.00 83.75 147 ASP A C 1
ATOM 1184 O O . ASP A 1 147 ? 6.855 13.467 -16.803 1.00 83.75 147 ASP A O 1
ATOM 1188 N N . SER A 1 148 ? 6.075 14.126 -14.811 1.00 80.69 148 SER A N 1
ATOM 1189 C CA . SER A 1 148 ? 6.923 13.223 -14.022 1.00 80.69 148 SER A CA 1
ATOM 1190 C C . SER A 1 148 ? 6.526 11.763 -14.247 1.00 80.69 148 SER A C 1
ATOM 1192 O O . SER A 1 148 ? 7.392 10.913 -14.462 1.00 80.69 148 SER A O 1
ATOM 1194 N N . VAL A 1 149 ? 5.217 11.488 -14.303 1.00 82.00 149 VAL A N 1
ATOM 1195 C CA . VAL A 1 149 ? 4.670 10.165 -14.644 1.00 82.00 149 VAL A CA 1
ATOM 1196 C C . VAL A 1 149 ? 5.080 9.762 -16.062 1.00 82.00 149 VAL A C 1
ATOM 1198 O O . VAL A 1 149 ? 5.599 8.667 -16.270 1.00 82.00 149 VAL A O 1
ATOM 1201 N N . GLN A 1 150 ? 4.911 10.655 -17.039 1.00 82.56 150 GLN A N 1
ATOM 1202 C CA . GLN A 1 150 ? 5.249 10.401 -18.440 1.00 82.56 150 GLN A CA 1
ATOM 1203 C C . GLN A 1 150 ? 6.742 10.128 -18.628 1.00 82.56 150 GLN A C 1
ATOM 1205 O O . GLN A 1 150 ? 7.106 9.202 -19.348 1.00 82.56 150 GLN A O 1
ATOM 1210 N N . LYS A 1 151 ? 7.618 10.870 -17.939 1.00 80.69 151 LYS A N 1
ATOM 1211 C CA . LYS A 1 151 ? 9.072 10.642 -17.976 1.00 80.69 151 LYS A CA 1
ATOM 1212 C C . LYS A 1 151 ? 9.470 9.260 -17.465 1.00 80.69 151 LYS A C 1
ATOM 1214 O O . LYS A 1 151 ? 10.414 8.675 -17.988 1.00 80.69 151 LYS A O 1
ATOM 1219 N N . ILE A 1 152 ? 8.813 8.742 -16.428 1.00 80.06 152 ILE A N 1
ATOM 1220 C CA . ILE A 1 152 ? 9.076 7.378 -15.943 1.00 80.06 152 ILE A CA 1
ATOM 1221 C C . ILE A 1 152 ? 8.459 6.351 -16.891 1.00 80.06 152 ILE A C 1
ATOM 1223 O O . ILE A 1 152 ? 9.136 5.409 -17.292 1.00 80.06 152 ILE A O 1
ATOM 1227 N N . SER A 1 153 ? 7.217 6.569 -17.325 1.00 81.94 153 SER A N 1
ATOM 1228 C CA . SER A 1 153 ? 6.536 5.682 -18.270 1.00 81.94 153 SER A CA 1
ATOM 1229 C C . SER A 1 153 ? 7.327 5.510 -19.569 1.00 81.94 153 SER A C 1
ATOM 1231 O O . SER A 1 153 ? 7.458 4.392 -20.052 1.00 81.94 153 SER A O 1
ATOM 1233 N N . ALA A 1 154 ? 7.893 6.587 -20.118 1.00 82.06 154 ALA A N 1
ATOM 1234 C CA . ALA A 1 154 ? 8.690 6.546 -21.343 1.00 82.06 154 ALA A CA 1
ATOM 1235 C C . ALA A 1 154 ? 10.015 5.783 -21.176 1.00 82.06 154 ALA A C 1
ATOM 1237 O O . ALA A 1 154 ? 10.523 5.217 -22.140 1.00 82.06 154 ALA A O 1
ATOM 1238 N N . ARG A 1 155 ? 10.576 5.747 -19.960 1.00 80.44 155 ARG A N 1
ATOM 1239 C CA . ARG A 1 155 ? 11.778 4.954 -19.657 1.00 80.44 155 ARG A CA 1
ATOM 1240 C C . ARG A 1 155 ? 11.473 3.459 -19.617 1.00 80.44 155 ARG A C 1
ATOM 1242 O O . ARG A 1 155 ? 12.259 2.666 -20.129 1.00 80.44 155 ARG A O 1
ATOM 1249 N N . ILE A 1 156 ? 10.338 3.094 -19.023 1.00 80.56 156 ILE A N 1
ATOM 1250 C CA . ILE A 1 156 ? 9.912 1.699 -18.858 1.00 80.56 156 ILE A CA 1
ATOM 1251 C C . ILE A 1 156 ? 9.382 1.128 -20.185 1.00 80.56 156 ILE A C 1
ATOM 1253 O O . ILE A 1 156 ? 9.749 0.017 -20.559 1.00 80.56 156 ILE A O 1
ATOM 1257 N N . TRP A 1 157 ? 8.589 1.903 -20.937 1.00 82.06 157 TRP A N 1
ATOM 1258 C CA . TRP A 1 157 ? 7.960 1.489 -22.200 1.00 82.06 157 TRP A CA 1
ATOM 1259 C C . TRP A 1 157 ? 8.375 2.368 -23.399 1.00 82.06 157 TRP A C 1
ATOM 1261 O O . TRP A 1 157 ? 7.565 3.159 -23.891 1.00 82.06 157 TRP A O 1
ATOM 1271 N N . PRO A 1 158 ? 9.614 2.237 -23.907 1.00 70.06 158 PRO A N 1
ATOM 1272 C CA . PRO A 1 158 ? 10.148 3.134 -24.935 1.00 70.06 158 PRO A CA 1
ATOM 1273 C C . PRO A 1 158 ? 9.581 2.917 -26.351 1.00 70.06 158 PRO A C 1
ATOM 1275 O O . PRO A 1 158 ? 9.528 3.872 -27.120 1.00 70.06 158 PRO A O 1
ATOM 1278 N N . GLU A 1 159 ? 9.163 1.697 -26.718 1.00 67.50 159 GLU A N 1
ATOM 1279 C CA . GLU A 1 159 ? 8.829 1.367 -28.121 1.00 67.50 159 GLU A CA 1
ATOM 1280 C C . GLU A 1 159 ? 7.325 1.317 -28.441 1.00 67.50 159 GLU A C 1
ATOM 1282 O O . GLU A 1 159 ? 6.942 1.534 -29.588 1.00 67.50 159 GLU A O 1
ATOM 1287 N N . GLN A 1 160 ? 6.459 1.036 -27.461 1.00 58.94 160 GLN A N 1
ATOM 1288 C CA . GLN A 1 160 ? 5.014 0.824 -27.686 1.00 58.94 160 GLN A CA 1
ATOM 1289 C C . GLN A 1 160 ? 4.122 1.628 -26.727 1.00 58.94 160 GLN A C 1
ATOM 1291 O O . GLN A 1 160 ? 2.898 1.568 -26.826 1.00 58.94 160 GLN A O 1
ATOM 1296 N N . GLY A 1 161 ? 4.723 2.396 -25.809 1.00 60.94 161 GLY A N 1
ATOM 1297 C CA . GLY A 1 161 ? 4.005 2.958 -24.668 1.00 60.94 161 GLY A CA 1
ATOM 1298 C C . GLY A 1 161 ? 3.432 1.862 -23.763 1.00 60.94 161 GLY A C 1
ATOM 1299 O O . GLY A 1 161 ? 3.630 0.667 -23.984 1.00 60.94 161 GLY A O 1
ATOM 1300 N N . ASN A 1 162 ? 2.730 2.265 -22.708 1.00 60.97 162 ASN A N 1
ATOM 1301 C CA . ASN A 1 162 ? 1.973 1.319 -21.901 1.00 60.97 162 ASN A CA 1
ATOM 1302 C C . ASN A 1 162 ? 0.619 1.069 -22.589 1.00 60.97 162 ASN A C 1
ATOM 1304 O O . ASN A 1 162 ? -0.291 1.877 -22.445 1.00 60.97 162 ASN A O 1
ATOM 1308 N N . SER A 1 163 ? 0.491 -0.026 -23.343 1.00 54.16 163 SER A N 1
ATOM 1309 C CA . SER A 1 163 ? -0.720 -0.374 -24.112 1.00 54.16 163 SER A CA 1
ATOM 1310 C C . SER A 1 163 ? -1.940 -0.748 -23.254 1.00 54.16 163 SER A C 1
ATOM 1312 O O . SER A 1 163 ? -3.004 -1.054 -23.791 1.00 54.16 163 SER A O 1
ATOM 1314 N N . ILE A 1 164 ? -1.791 -0.731 -21.926 1.00 52.03 164 ILE A N 1
ATOM 1315 C CA . ILE A 1 164 ? -2.826 -1.069 -20.940 1.00 52.03 164 ILE A CA 1
ATOM 1316 C C . ILE A 1 164 ? -3.663 0.176 -20.543 1.00 52.03 164 ILE A C 1
ATOM 1318 O O . ILE A 1 164 ? -4.657 0.068 -19.809 1.00 52.03 164 ILE A O 1
ATOM 1322 N N . PHE A 1 165 ? -3.295 1.368 -21.034 1.00 45.09 165 PHE A N 1
ATOM 1323 C CA . PHE A 1 165 ? -4.025 2.626 -20.828 1.00 45.09 165 PHE A CA 1
ATOM 1324 C C . PHE A 1 165 ? -4.455 3.287 -22.135 1.00 45.09 165 PHE A C 1
ATOM 1326 O O . PHE A 1 165 ? -3.633 3.354 -23.074 1.00 45.09 165 PHE A O 1
#

Secondary structure (DSSP, 8-state):
-----TT--HHHHHTTGGG-------S-----GGGS------GGG----EEEGGGS-SS--TTGGG-HHHHHHHHHHHHTS--EEES----HHHHHHHHHHHHHHHHS-HHHHHTT--SSSS-SEEE--SSSSP-EEE------SHHHHHHHHHHH-TTT--TT-

Radius of gyration: 21.53 Å; chains: 1; bounding box: 52×45×49 Å

Organism: Taxus chinensis (NCBI:txid29808)

Sequence (165 aa):
YAFYPRNLTIHDSIKNRNAFNCRVCCGEAIMPSSLQSPIEIPVNELDLPLIDISEFPLEFGDHLQYHPEVTKLRDACREWGFFRLVNHGIPIDLLQKVQTVAKELLSMPTEDKDRATDSYPAESYVRTPVVPPSYETFCFLDLPNLDSVQKISARIWPEQGNSIF

pLDDT: mean 70.47, std 21.31, range [25.56, 96.12]

Foldseek 3Di:
DDDDDPPDDPVNVVVPVPPDPDDDDPDPPDDPPVPPDPPPPVPVPPPFAEAEPVQQDPDDDPCNCVRPRNVSVVCSCVPPVDHHYPNPVDDPVVVVLVVVVQVVLVPDDPVLQCLLADPPHGAQWDFDPDDPVTDTDGDDPDPPDPVSVVVSQCSNPVPPTPPSD

InterPro domains:
  IPR026992 Non-haem dioxygenase, N-terminal domain [PF14226] (48-127)
  IPR027443 Isopenicillin N synthase-like superfamily [G3DSA:2.60.120.330] (29-163)